Protein AF-A0A0B1TLR9-F1 (afdb_monomer)

Structure (mmCIF, N/CA/C/O backbone):
data_AF-A0A0B1TLR9-F1
#
_entry.id   AF-A0A0B1TLR9-F1
#
loop_
_atom_site.group_PDB
_atom_site.id
_atom_site.type_symbol
_atom_site.label_atom_id
_atom_site.label_alt_id
_atom_site.label_comp_id
_atom_site.label_asym_id
_atom_site.label_entity_id
_atom_site.label_seq_id
_atom_s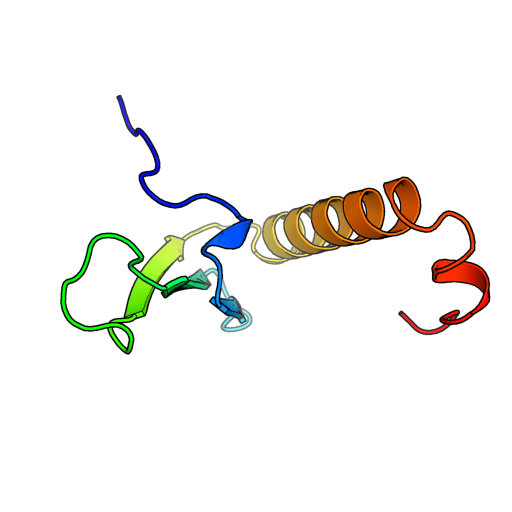ite.pdbx_PDB_ins_code
_atom_site.Cartn_x
_atom_site.Cartn_y
_atom_site.Cartn_z
_atom_site.occupancy
_atom_site.B_iso_or_equiv
_atom_site.auth_seq_id
_atom_site.auth_comp_id
_atom_site.auth_asym_id
_atom_site.auth_atom_id
_atom_site.pdbx_PDB_model_num
ATOM 1 N N . SER A 1 1 ? -21.646 11.754 -6.668 1.00 44.72 1 SER A N 1
ATOM 2 C CA . SER A 1 1 ? -20.573 10.897 -7.205 1.00 44.72 1 SER A CA 1
ATOM 3 C C . SER A 1 1 ? -19.364 11.054 -6.301 1.00 44.72 1 SER A C 1
ATOM 5 O O . SER A 1 1 ? -18.874 12.172 -6.188 1.00 44.72 1 SER A O 1
ATOM 7 N N . TYR A 1 2 ? -18.944 10.004 -5.588 1.00 51.25 2 TYR A N 1
ATOM 8 C CA . TYR A 1 2 ? -17.712 10.021 -4.786 1.00 51.25 2 TYR A CA 1
ATOM 9 C C . TYR A 1 2 ? -16.517 9.914 -5.744 1.00 51.25 2 TYR A C 1
ATOM 11 O O . TYR A 1 2 ? -15.956 8.843 -5.953 1.00 51.25 2 TYR A O 1
ATOM 19 N N . VAL A 1 3 ? -16.173 11.018 -6.412 1.00 61.03 3 VAL A N 1
ATOM 20 C CA . VAL A 1 3 ? -14.969 11.065 -7.248 1.00 61.03 3 VAL A CA 1
ATOM 21 C C . VAL A 1 3 ? -13.791 11.284 -6.318 1.00 61.03 3 VAL A C 1
ATOM 23 O O . VAL A 1 3 ? -13.572 12.391 -5.822 1.00 61.03 3 VAL A O 1
ATOM 26 N N . T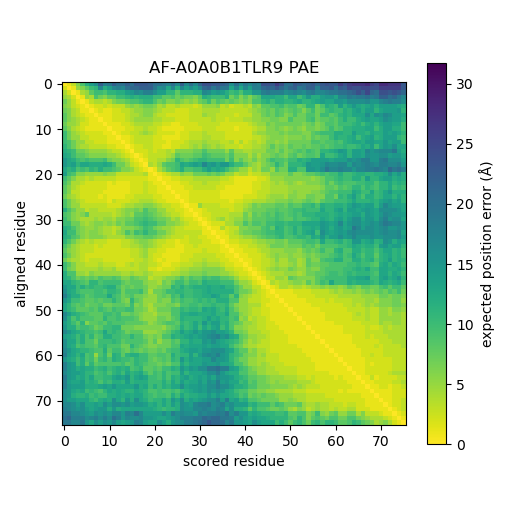RP A 1 4 ? -13.053 10.207 -6.065 1.00 69.75 4 TRP A N 1
ATOM 27 C CA . TRP A 1 4 ? -11.765 10.281 -5.396 1.00 69.75 4 TRP A CA 1
ATOM 28 C C . TRP A 1 4 ? -10.858 11.221 -6.183 1.00 69.75 4 TRP A C 1
ATOM 30 O O . TRP A 1 4 ? -10.593 11.030 -7.367 1.00 69.75 4 TRP A O 1
ATOM 40 N N . GLN A 1 5 ? -10.448 12.297 -5.520 1.00 79.94 5 GLN A N 1
ATOM 41 C CA . GLN A 1 5 ? -9.690 13.372 -6.147 1.00 79.94 5 GLN A CA 1
ATOM 42 C C . GLN A 1 5 ? -8.189 13.051 -6.231 1.00 79.94 5 GLN A C 1
ATOM 44 O O . GLN A 1 5 ? -7.471 13.646 -7.034 1.00 79.94 5 GLN A O 1
ATOM 49 N N . TYR A 1 6 ? -7.721 12.070 -5.468 1.00 81.50 6 TYR A N 1
ATOM 50 C CA . TYR A 1 6 ? -6.331 11.636 -5.467 1.00 81.50 6 TYR A CA 1
ATOM 51 C C . TYR A 1 6 ? -6.170 10.358 -6.281 1.00 81.50 6 TYR A C 1
ATOM 53 O O . TYR A 1 6 ? -7.005 9.455 -6.229 1.00 81.50 6 TYR A O 1
ATOM 61 N N . ARG A 1 7 ? -5.087 10.286 -7.053 1.00 82.31 7 ARG A N 1
ATOM 62 C CA . ARG A 1 7 ? -4.667 9.072 -7.755 1.00 82.31 7 ARG A CA 1
ATOM 63 C C . ARG A 1 7 ? -3.677 8.324 -6.878 1.00 82.31 7 ARG A C 1
ATOM 65 O O . ARG A 1 7 ? -2.986 8.917 -6.061 1.00 82.31 7 ARG A O 1
ATOM 72 N N . PHE A 1 8 ? -3.485 7.041 -7.161 1.00 78.25 8 PHE A N 1
ATOM 73 C CA . PHE A 1 8 ? -2.471 6.230 -6.479 1.00 78.25 8 PHE A CA 1
ATOM 74 C C . PHE A 1 8 ? -1.053 6.803 -6.531 1.00 78.25 8 PHE A C 1
ATOM 76 O O . PHE A 1 8 ? -0.298 6.622 -5.590 1.00 78.25 8 PHE A O 1
ATOM 83 N N . ARG A 1 9 ? -0.673 7.502 -7.607 1.00 82.88 9 ARG A N 1
ATOM 84 C CA . ARG A 1 9 ? 0.655 8.138 -7.687 1.00 82.88 9 ARG A CA 1
ATOM 85 C C . ARG A 1 9 ? 0.825 9.312 -6.723 1.00 82.88 9 ARG A C 1
ATOM 87 O O . ARG A 1 9 ? 1.947 9.718 -6.463 1.00 82.88 9 ARG A O 1
ATOM 94 N N . ASP A 1 10 ? -0.293 9.867 -6.267 1.00 87.75 10 ASP A N 1
ATOM 95 C CA . ASP A 1 10 ? -0.319 10.959 -5.310 1.00 87.75 10 ASP A CA 1
ATOM 96 C C . ASP A 1 10 ? -0.247 10.391 -3.866 1.00 87.75 10 ASP A C 1
ATO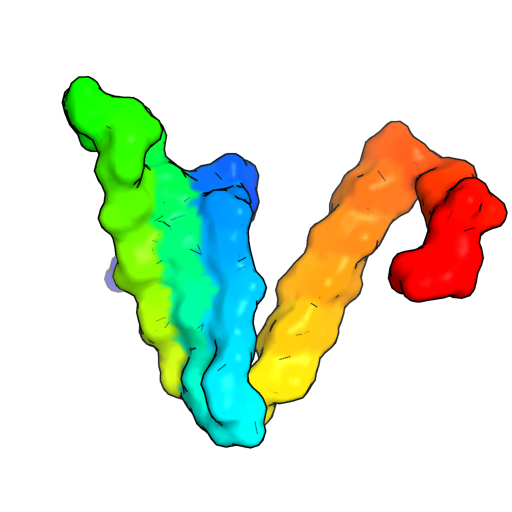M 98 O O . ASP A 1 10 ? -0.113 11.162 -2.924 1.00 87.75 10 ASP A O 1
ATOM 102 N N . LEU A 1 11 ? -0.322 9.058 -3.668 1.00 87.19 11 LEU A N 1
ATOM 103 C CA . LEU A 1 11 ? -0.205 8.399 -2.359 1.00 87.19 11 LEU A CA 1
ATOM 104 C C . LEU A 1 11 ? 1.243 8.473 -1.865 1.00 87.19 11 LEU A C 1
ATOM 106 O O . LEU A 1 11 ? 2.155 7.926 -2.482 1.00 87.19 11 LEU A O 1
ATOM 110 N N . HIS A 1 12 ? 1.438 9.147 -0.739 1.00 87.69 12 HIS A N 1
ATOM 111 C CA . HIS A 1 12 ? 2.727 9.303 -0.083 1.00 87.69 12 HIS A CA 1
ATOM 112 C C . HIS A 1 12 ? 3.014 8.157 0.892 1.00 87.69 12 HIS A C 1
ATOM 114 O O . HIS A 1 12 ? 4.122 7.626 0.906 1.00 87.69 12 HIS A O 1
ATOM 120 N N . SER A 1 13 ? 2.019 7.761 1.687 1.00 86.44 13 SER A N 1
ATOM 121 C CA . SER A 1 13 ? 2.123 6.631 2.611 1.00 86.44 13 SER A CA 1
ATOM 122 C C . SER A 1 13 ? 0.752 6.038 2.930 1.00 86.44 13 SER A C 1
ATOM 124 O O . SER A 1 13 ? -0.286 6.677 2.740 1.00 86.44 13 SER A O 1
ATOM 126 N N . SER A 1 14 ? 0.760 4.800 3.420 1.00 85.69 14 SER A N 1
ATOM 127 C CA . SER A 1 14 ? -0.408 4.111 3.968 1.00 85.69 14 SER A CA 1
ATOM 128 C C . SER A 1 14 ? -0.035 3.418 5.273 1.00 85.69 14 SER A C 1
ATOM 130 O O . SER A 1 14 ? 1.046 2.833 5.356 1.00 85.69 14 SER A O 1
ATOM 132 N N . SER A 1 15 ? -0.927 3.435 6.258 1.00 83.06 15 SER A N 1
ATOM 133 C CA . SER A 1 15 ? -0.768 2.690 7.512 1.00 83.06 15 SER A CA 1
ATOM 134 C C . SER A 1 15 ? -2.111 2.175 8.012 1.00 83.06 15 SER A C 1
ATOM 136 O O . SER A 1 15 ? -3.130 2.833 7.815 1.00 83.06 15 SER A O 1
ATOM 138 N N . ASP A 1 16 ? -2.114 1.039 8.697 1.00 80.44 16 ASP A N 1
ATOM 139 C CA . ASP A 1 16 ? -3.269 0.545 9.442 1.00 80.44 16 ASP A CA 1
ATOM 140 C C . ASP A 1 16 ? -3.059 0.707 10.955 1.00 80.44 16 ASP A C 1
ATOM 142 O O . ASP A 1 16 ? -1.926 0.796 11.433 1.00 80.44 16 ASP A O 1
ATOM 146 N N . ASP A 1 17 ? -4.152 0.776 11.713 1.00 79.38 17 ASP A N 1
ATOM 147 C CA . ASP A 1 17 ? -4.118 0.843 13.180 1.00 79.38 17 ASP A CA 1
ATOM 148 C C . ASP A 1 17 ? -4.291 -0.531 13.862 1.00 79.38 17 ASP A C 1
ATOM 150 O O . ASP A 1 17 ? -4.402 -0.611 15.090 1.00 79.38 17 ASP A O 1
ATOM 154 N N . GLY A 1 18 ? -4.334 -1.613 13.075 1.00 66.94 18 GLY A N 1
ATOM 155 C CA . GLY A 1 18 ? -4.566 -2.980 13.537 1.00 66.94 18 GLY A CA 1
ATOM 156 C C . GLY A 1 18 ? -5.998 -3.288 13.988 1.00 66.94 18 GLY A C 1
ATOM 157 O O . GLY A 1 18 ? -6.220 -4.350 14.572 1.00 66.94 18 GLY A O 1
ATOM 158 N N . LYS A 1 19 ? -6.969 -2.389 13.767 1.00 70.50 19 LYS A N 1
ATOM 159 C CA . LYS A 1 19 ? -8.374 -2.595 14.153 1.00 70.50 19 LYS A CA 1
ATOM 160 C C . LYS A 1 19 ? -9.302 -2.576 12.947 1.00 70.50 19 LYS A C 1
ATOM 162 O O . LYS A 1 19 ? -9.637 -3.631 12.423 1.00 70.50 19 LYS A O 1
ATOM 167 N N . VAL A 1 20 ? -9.742 -1.388 12.546 1.00 76.19 20 VAL A N 1
ATOM 168 C CA . VAL A 1 20 ? -10.799 -1.186 11.536 1.00 76.19 20 VAL A CA 1
ATOM 169 C C . VAL A 1 20 ? -10.508 0.015 10.638 1.00 76.19 20 VAL A C 1
ATOM 171 O O . VAL A 1 20 ? -11.395 0.525 9.959 1.00 76.19 20 VAL A O 1
ATOM 174 N N . HIS A 1 21 ? -9.271 0.513 10.657 1.00 83.69 21 HIS A N 1
ATOM 175 C CA . HIS A 1 21 ? -8.942 1.767 10.017 1.00 83.69 21 HIS A CA 1
ATOM 176 C C . HIS A 1 21 ? -7.657 1.689 9.184 1.00 83.69 21 HIS A C 1
ATOM 178 O O . HIS A 1 21 ? -6.594 1.301 9.674 1.00 83.69 21 HIS A O 1
ATOM 184 N N . VAL A 1 22 ? -7.767 2.101 7.916 1.00 85.94 22 VAL A N 1
ATOM 185 C CA . VAL A 1 22 ? -6.632 2.339 7.017 1.00 85.94 22 VAL A CA 1
ATOM 186 C C . VAL A 1 22 ? -6.513 3.832 6.760 1.00 85.94 22 VAL A C 1
ATOM 188 O O . VAL A 1 22 ? -7.413 4.455 6.196 1.00 85.94 22 VAL A O 1
ATOM 191 N N . GLN A 1 23 ? -5.357 4.381 7.106 1.00 88.75 23 GLN A N 1
ATOM 192 C CA . GLN A 1 23 ? -4.997 5.754 6.815 1.00 88.75 23 GLN A CA 1
ATOM 193 C C . GLN A 1 23 ? -4.198 5.831 5.518 1.00 88.75 23 GLN A C 1
ATOM 195 O O . GLN A 1 23 ? -3.182 5.152 5.355 1.00 88.75 23 GLN A O 1
ATOM 200 N N . LEU A 1 24 ? -4.629 6.706 4.615 1.00 88.25 24 LEU A N 1
ATOM 201 C CA . LEU A 1 24 ? -3.925 7.039 3.385 1.00 88.25 24 LEU A CA 1
ATOM 202 C C . LEU A 1 24 ? -3.511 8.508 3.418 1.00 88.25 24 LEU A C 1
ATOM 204 O O . LEU A 1 24 ? -4.346 9.393 3.600 1.00 88.25 24 LEU A O 1
ATOM 208 N N . VAL A 1 25 ? -2.227 8.776 3.203 1.00 91.38 25 VAL A N 1
ATOM 209 C CA . VAL A 1 25 ? -1.685 10.134 3.136 1.00 91.38 25 VAL A CA 1
ATOM 210 C C . VAL A 1 25 ? -1.336 10.438 1.692 1.00 91.38 25 VAL A C 1
ATOM 212 O O . VAL A 1 25 ? -0.536 9.732 1.080 1.00 91.38 25 VAL A O 1
ATOM 215 N N . PHE A 1 26 ? -1.913 11.498 1.141 1.00 90.94 26 PHE A N 1
ATOM 216 C CA . PHE A 1 26 ? -1.689 11.931 -0.231 1.00 90.94 26 PHE A CA 1
ATOM 217 C C . PHE A 1 26 ? -0.930 13.251 -0.269 1.00 90.94 26 PHE A C 1
ATOM 219 O O . PHE A 1 26 ? -1.196 14.156 0.519 1.00 90.94 26 PHE A O 1
ATOM 226 N N . ARG A 1 27 ? -0.019 13.388 -1.231 1.00 89.88 27 ARG A N 1
ATOM 227 C CA . ARG A 1 27 ? 0.545 14.684 -1.598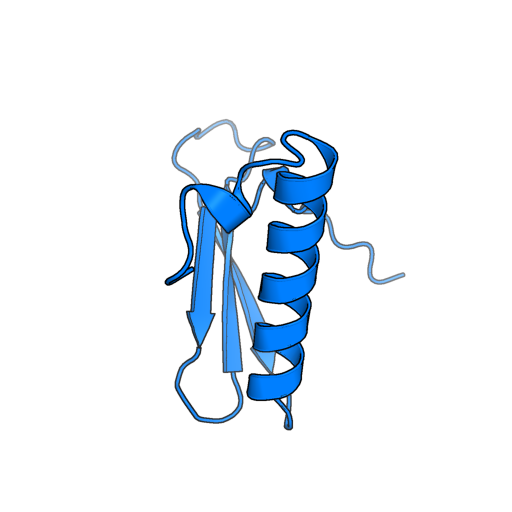 1.00 89.88 27 ARG A CA 1
ATOM 228 C C . ARG A 1 27 ? -0.471 15.442 -2.445 1.00 89.88 27 ARG A C 1
ATOM 230 O O . ARG A 1 27 ? -0.928 14.947 -3.478 1.00 89.88 27 ARG A O 1
ATOM 237 N N . ASP A 1 28 ? -0.820 16.650 -2.016 1.00 88.06 28 ASP A N 1
ATOM 238 C CA . ASP A 1 28 ? -1.754 17.495 -2.755 1.00 88.06 28 ASP A CA 1
ATOM 239 C C . ASP A 1 28 ? -1.030 18.265 -3.866 1.00 88.06 28 ASP A C 1
ATOM 241 O O . ASP A 1 28 ? -0.641 19.415 -3.702 1.00 88.06 28 ASP A O 1
ATOM 245 N N . GLU A 1 29 ? -0.883 17.634 -5.032 1.00 83.31 29 GLU A N 1
ATOM 246 C CA . GLU A 1 29 ? -0.250 18.223 -6.228 1.00 83.31 29 GLU A CA 1
ATOM 247 C C . GLU A 1 29 ? -0.966 19.479 -6.770 1.00 83.31 29 GLU A C 1
ATOM 249 O O . GLU A 1 29 ? -0.479 20.132 -7.689 1.00 83.31 29 GLU A O 1
ATOM 254 N N . ARG A 1 30 ? -2.153 19.809 -6.253 1.00 84.94 30 ARG A N 1
ATOM 255 C CA . ARG A 1 30 ? -2.922 20.999 -6.652 1.00 84.94 30 ARG A CA 1
ATOM 256 C C . ARG A 1 30 ? -2.665 22.178 -5.722 1.00 84.94 30 ARG A C 1
ATOM 258 O O . ARG A 1 30 ? -3.068 23.299 -6.028 1.00 84.94 30 ARG A O 1
ATOM 265 N N . SER A 1 31 ? -2.055 21.910 -4.572 1.00 83.62 31 SER A N 1
ATOM 266 C CA . SER A 1 31 ? -1.661 22.910 -3.598 1.00 83.62 31 SER A CA 1
ATOM 267 C C . SER A 1 31 ? -0.504 23.749 -4.136 1.00 83.62 31 SER A C 1
ATOM 269 O O . SER A 1 31 ? 0.401 23.239 -4.789 1.00 83.62 31 SER A O 1
ATOM 271 N N . LEU A 1 32 ? -0.506 25.042 -3.810 1.00 86.81 32 LEU A N 1
ATOM 272 C CA . LEU A 1 32 ? 0.659 25.912 -4.017 1.00 86.81 32 LEU A CA 1
ATOM 273 C C . LEU A 1 32 ? 1.782 25.616 -3.012 1.00 86.81 32 LEU A C 1
ATOM 275 O O . LEU A 1 32 ? 2.922 26.016 -3.230 1.00 86.81 32 LEU A O 1
ATOM 279 N N . ASP A 1 33 ? 1.454 24.923 -1.920 1.00 88.44 33 ASP A N 1
ATOM 280 C CA . ASP A 1 33 ? 2.416 24.382 -0.970 1.00 88.44 33 ASP A CA 1
ATOM 281 C C . ASP A 1 33 ? 2.770 22.931 -1.358 1.00 88.44 33 ASP A C 1
ATOM 283 O O . ASP A 1 33 ? 1.926 22.043 -1.182 1.00 88.44 33 ASP A O 1
ATOM 287 N N . PRO A 1 34 ? 3.995 22.669 -1.858 1.00 80.81 34 PRO A N 1
ATOM 288 C CA . PRO A 1 34 ? 4.432 21.342 -2.294 1.00 80.81 34 PRO A CA 1
ATOM 289 C C . PRO A 1 34 ? 4.638 20.350 -1.140 1.00 80.81 34 PRO A C 1
ATOM 291 O O . PRO A 1 34 ? 4.790 19.151 -1.385 1.00 80.81 34 PRO A O 1
ATOM 294 N N . ALA A 1 35 ? 4.663 20.822 0.109 1.00 87.19 35 ALA A N 1
ATOM 295 C CA . ALA A 1 35 ? 4.737 19.977 1.295 1.00 87.19 35 ALA A CA 1
ATOM 296 C C . ALA A 1 35 ? 3.351 19.617 1.849 1.00 87.19 35 ALA A C 1
ATOM 298 O O . ALA A 1 35 ? 3.264 18.841 2.801 1.00 87.19 35 ALA A O 1
ATOM 299 N N . LYS A 1 36 ? 2.267 20.149 1.267 1.00 89.75 36 LYS A N 1
ATOM 300 C CA . LYS A 1 36 ? 0.916 19.888 1.757 1.00 89.75 36 LYS A CA 1
ATOM 301 C C . LYS A 1 36 ? 0.554 18.411 1.589 1.00 89.75 36 LYS A C 1
ATOM 303 O O . LYS A 1 36 ? 0.532 17.868 0.479 1.00 89.75 36 LYS A O 1
ATOM 308 N N . LEU A 1 37 ? 0.216 17.793 2.716 1.00 92.44 37 LEU A N 1
ATOM 309 C CA . LEU A 1 37 ? -0.290 16.431 2.797 1.00 92.44 37 LEU A CA 1
ATOM 310 C C . LEU A 1 37 ? -1.766 16.447 3.197 1.00 92.44 37 LEU A C 1
ATOM 312 O O . LEU A 1 37 ? -2.194 17.262 4.013 1.00 92.44 37 LEU A O 1
ATOM 316 N N . GLU A 1 38 ? -2.533 15.538 2.613 1.00 91.50 38 GLU A N 1
ATOM 317 C CA . GLU A 1 38 ? -3.954 15.339 2.881 1.00 91.50 38 GLU A CA 1
ATOM 318 C C . GLU A 1 38 ? -4.187 13.903 3.332 1.00 91.50 38 GLU A C 1
ATOM 320 O O . GLU A 1 38 ? -3.784 12.953 2.658 1.00 91.50 38 GLU A O 1
ATOM 325 N N . THR A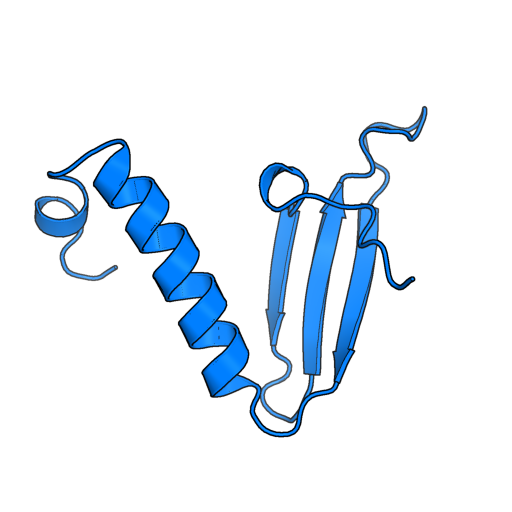 1 39 ? -4.861 13.752 4.465 1.00 90.69 39 THR A N 1
ATOM 326 C CA . THR A 1 39 ? -5.149 12.447 5.054 1.00 90.69 39 THR A CA 1
ATOM 327 C C . THR A 1 39 ? -6.564 12.009 4.697 1.00 90.69 39 THR A C 1
ATOM 329 O O . THR A 1 39 ? -7.520 12.789 4.773 1.00 90.69 39 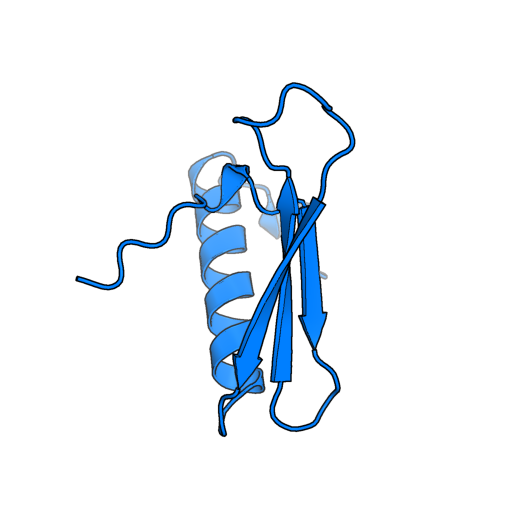THR A O 1
ATOM 332 N N . LYS A 1 40 ? -6.701 10.750 4.283 1.00 88.50 40 LYS A N 1
ATOM 333 C CA . LYS A 1 40 ? -7.980 10.076 4.078 1.00 88.50 40 LYS A CA 1
ATOM 334 C C . LYS A 1 40 ? -8.014 8.797 4.888 1.00 88.50 40 LYS A C 1
ATOM 336 O O . LYS A 1 40 ? -7.244 7.872 4.643 1.00 88.50 40 LYS A O 1
ATOM 341 N N . ASP A 1 41 ? -8.955 8.787 5.808 1.00 86.69 41 ASP A N 1
ATOM 342 C CA . ASP A 1 41 ? -9.227 7.701 6.724 1.00 86.69 41 ASP A CA 1
ATOM 343 C C . ASP A 1 41 ? -10.346 6.834 6.132 1.00 86.69 41 ASP A C 1
ATOM 345 O O . ASP A 1 41 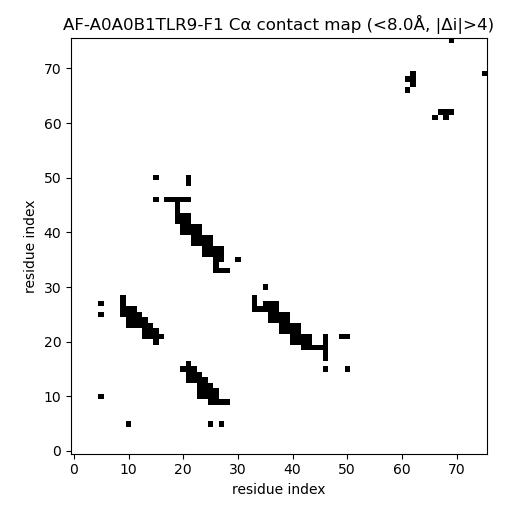? -11.400 7.342 5.730 1.00 86.69 41 ASP A O 1
ATOM 349 N N . ILE A 1 42 ? -10.088 5.533 5.998 1.00 84.06 42 ILE A N 1
ATOM 350 C CA . ILE A 1 42 ? -11.066 4.546 5.541 1.00 84.06 42 ILE A CA 1
ATOM 351 C C . ILE A 1 42 ? -11.385 3.638 6.719 1.00 84.06 42 ILE A C 1
ATOM 353 O O . ILE A 1 42 ? -10.550 2.833 7.132 1.00 84.06 42 ILE A O 1
ATOM 357 N N . GLU A 1 43 ? -12.605 3.756 7.231 1.00 84.38 43 GLU A N 1
ATOM 358 C CA . GLU A 1 43 ? -13.160 2.778 8.160 1.00 84.38 43 GLU A CA 1
ATOM 359 C C . GLU A 1 43 ? -13.649 1.564 7.367 1.00 84.38 43 GLU A C 1
ATOM 361 O O . GLU A 1 43 ? -14.454 1.691 6.439 1.00 84.38 43 GLU A O 1
ATOM 366 N N . CYS A 1 44 ? -13.144 0.382 7.705 1.00 76.75 44 CYS A N 1
ATOM 367 C CA . CYS A 1 44 ? -13.663 -0.866 7.176 1.00 76.75 44 CYS A CA 1
ATOM 368 C C . CYS A 1 44 ? -13.520 -2.005 8.186 1.00 76.75 44 CYS A C 1
ATOM 370 O O . CYS A 1 44 ? -12.540 -2.104 8.921 1.00 76.75 44 CYS A O 1
ATOM 372 N N . ASP A 1 45 ? -14.491 -2.912 8.169 1.00 78.00 45 ASP A N 1
ATOM 373 C CA . ASP A 1 45 ? -14.491 -4.081 9.053 1.00 78.00 45 ASP A CA 1
ATOM 374 C C . ASP A 1 45 ? -13.431 -5.123 8.638 1.00 78.00 45 ASP A C 1
ATOM 376 O O . ASP A 1 45 ? -13.027 -5.965 9.438 1.00 78.00 45 ASP A O 1
ATOM 380 N N . GLU A 1 46 ? -12.939 -5.049 7.394 1.00 79.56 46 GLU A N 1
ATOM 381 C CA . GLU A 1 46 ? -11.956 -5.971 6.810 1.00 79.56 46 GLU A CA 1
ATOM 382 C C . GLU A 1 46 ? -10.657 -5.257 6.388 1.00 79.56 46 GLU A C 1
ATOM 384 O O . GLU A 1 46 ? -10.243 -5.288 5.225 1.00 79.56 46 GLU A O 1
ATOM 389 N N . VAL A 1 47 ? -9.979 -4.614 7.343 1.00 76.94 47 VAL A N 1
ATOM 390 C CA . VAL A 1 47 ? -8.717 -3.872 7.113 1.00 76.94 47 VAL A CA 1
ATOM 391 C C . VAL A 1 47 ? -7.668 -4.707 6.396 1.00 76.94 47 VAL A C 1
ATOM 393 O O . VAL A 1 47 ? -7.062 -4.245 5.432 1.00 76.94 47 VAL A O 1
ATOM 396 N N . LEU A 1 48 ? -7.489 -5.961 6.817 1.00 78.44 48 LEU A N 1
ATOM 397 C CA . LEU A 1 48 ? -6.521 -6.864 6.199 1.00 78.44 48 LEU A CA 1
ATOM 398 C C . LEU A 1 48 ? -6.822 -7.082 4.715 1.00 78.44 48 LEU A C 1
ATOM 400 O O . LEU A 1 48 ? -5.904 -7.052 3.900 1.00 78.44 48 LEU A O 1
ATOM 404 N N . ALA A 1 49 ? -8.095 -7.239 4.343 1.00 80.81 49 ALA A N 1
ATOM 405 C CA . ALA A 1 49 ? -8.476 -7.400 2.947 1.00 80.81 49 ALA A CA 1
ATOM 406 C C . ALA A 1 49 ? -8.122 -6.145 2.140 1.00 80.81 49 ALA A C 1
ATOM 408 O O . ALA A 1 49 ? -7.533 -6.258 1.065 1.00 80.81 4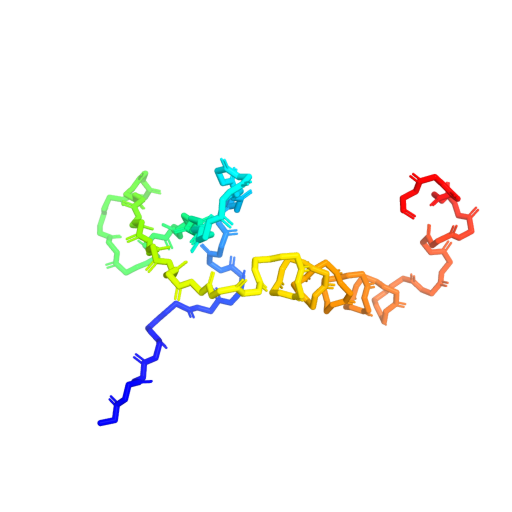9 ALA A O 1
ATOM 409 N N . VAL A 1 50 ? -8.410 -4.947 2.657 1.00 78.44 50 VAL A N 1
ATOM 410 C CA . VAL A 1 50 ? -8.053 -3.686 1.985 1.00 78.44 50 VAL A CA 1
ATOM 411 C C . VAL A 1 50 ? -6.537 -3.553 1.834 1.00 78.44 50 VAL A C 1
ATOM 413 O O . VAL A 1 50 ? -6.056 -3.294 0.730 1.00 78.44 50 VAL A O 1
ATOM 416 N N . THR A 1 51 ? -5.775 -3.804 2.897 1.00 7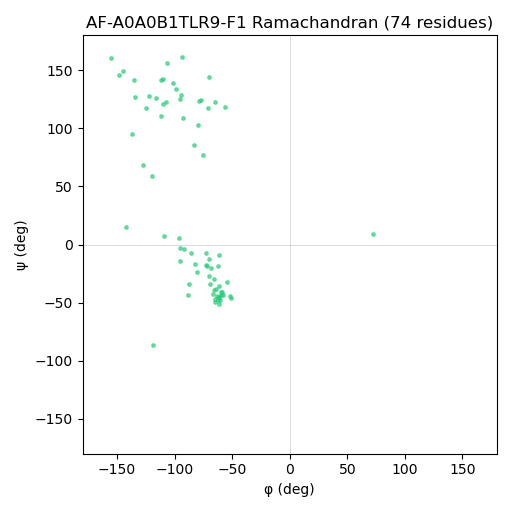5.94 51 THR A N 1
ATOM 417 C CA . THR A 1 51 ? -4.309 -3.735 2.880 1.00 75.94 51 THR A CA 1
ATOM 418 C C . THR A 1 51 ? -3.703 -4.739 1.900 1.00 75.94 51 THR A C 1
ATOM 420 O O . THR A 1 51 ? -2.856 -4.362 1.087 1.00 75.94 51 THR A O 1
ATOM 423 N N . TYR A 1 52 ? -4.168 -5.994 1.891 1.00 81.75 52 TYR A N 1
ATOM 424 C CA . TYR A 1 52 ? -3.698 -7.000 0.934 1.00 81.75 52 TYR A CA 1
ATOM 425 C C . TYR A 1 52 ? -4.044 -6.638 -0.510 1.00 81.75 52 TYR A C 1
ATOM 427 O O . TYR A 1 52 ? -3.217 -6.842 -1.398 1.00 81.75 52 TYR A O 1
ATOM 435 N N . ASN A 1 53 ? -5.221 -6.060 -0.762 1.00 82.94 53 ASN A N 1
ATOM 436 C CA . ASN A 1 53 ? -5.594 -5.599 -2.099 1.00 82.94 53 ASN A CA 1
ATOM 437 C C . ASN A 1 53 ? -4.714 -4.428 -2.564 1.00 82.94 53 ASN A C 1
ATOM 439 O O . ASN A 1 53 ? -4.251 -4.433 -3.705 1.00 82.94 53 ASN A O 1
ATOM 443 N N . LEU A 1 54 ? -4.430 -3.457 -1.688 1.00 82.12 54 LEU A N 1
ATOM 444 C CA . LEU A 1 54 ? -3.514 -2.350 -1.986 1.00 82.12 54 LEU A CA 1
ATOM 445 C C . LEU A 1 54 ? -2.105 -2.866 -2.295 1.00 82.12 54 LEU A C 1
ATOM 447 O O . LEU A 1 54 ? -1.518 -2.489 -3.311 1.00 82.12 54 LEU A O 1
ATOM 451 N N . HIS A 1 55 ? -1.588 -3.766 -1.459 1.00 83.12 55 HIS A N 1
ATOM 452 C CA . HIS A 1 55 ? -0.282 -4.383 -1.653 1.00 83.12 55 HIS A CA 1
ATOM 453 C C . HIS A 1 55 ? -0.222 -5.185 -2.964 1.00 83.12 55 HIS A C 1
ATOM 455 O O . HIS A 1 55 ? 0.650 -4.937 -3.794 1.00 83.12 55 HIS A O 1
ATOM 461 N N . SER A 1 56 ? -1.188 -6.077 -3.208 1.00 86.06 56 SER A N 1
ATOM 462 C CA . SER A 1 56 ? -1.270 -6.887 -4.432 1.00 86.06 56 SER A CA 1
ATOM 463 C C . SER A 1 56 ? -1.343 -6.022 -5.693 1.00 86.06 56 SER A C 1
ATOM 465 O O . SER A 1 56 ? -0.630 -6.277 -6.667 1.00 86.06 56 SER A O 1
ATOM 467 N N . PHE A 1 57 ? -2.144 -4.954 -5.671 1.00 86.75 57 PHE A N 1
ATOM 468 C CA . PHE A 1 57 ? -2.235 -4.006 -6.778 1.00 86.75 57 PHE A CA 1
ATOM 469 C C . PHE A 1 57 ? -0.895 -3.310 -7.055 1.00 86.75 57 PHE A C 1
ATOM 471 O O . PHE A 1 57 ? -0.474 -3.215 -8.211 1.00 86.75 57 PHE A O 1
ATOM 478 N N . LEU A 1 58 ? -0.201 -2.846 -6.011 1.00 85.06 58 LEU A N 1
ATOM 479 C CA . LEU A 1 58 ? 1.105 -2.198 -6.147 1.00 85.06 58 LEU A CA 1
ATOM 480 C C . LEU A 1 58 ? 2.168 -3.169 -6.676 1.00 85.06 58 LEU A C 1
ATOM 482 O O . LEU A 1 58 ? 2.854 -2.834 -7.642 1.00 85.06 58 LEU A O 1
ATOM 486 N N . VAL A 1 59 ? 2.255 -4.380 -6.121 1.00 86.62 59 VAL A N 1
ATOM 487 C CA . VAL A 1 59 ? 3.185 -5.423 -6.584 1.00 86.62 59 VAL A CA 1
ATOM 488 C C . VAL A 1 59 ? 2.911 -5.789 -8.040 1.00 86.62 59 VAL A C 1
ATOM 490 O O . VAL A 1 59 ? 3.839 -5.839 -8.842 1.00 86.62 59 VAL A O 1
ATOM 493 N N . THR A 1 60 ? 1.644 -5.946 -8.428 1.00 89.50 60 THR A N 1
ATOM 494 C CA . THR A 1 60 ? 1.262 -6.241 -9.819 1.00 89.50 60 THR A CA 1
ATOM 495 C C . THR A 1 60 ? 1.746 -5.151 -10.774 1.00 89.50 60 THR A C 1
ATOM 497 O O . THR A 1 60 ? 2.258 -5.453 -11.851 1.00 89.50 60 THR A O 1
ATOM 500 N N . LYS A 1 61 ? 1.640 -3.874 -10.384 1.00 87.38 61 LYS A N 1
ATOM 501 C CA . LYS A 1 61 ? 2.163 -2.762 -11.189 1.00 87.38 61 LYS A CA 1
ATOM 502 C C . LYS A 1 61 ? 3.684 -2.783 -11.309 1.00 87.38 61 LYS A C 1
ATOM 504 O O . LYS A 1 61 ? 4.191 -2.459 -12.379 1.00 87.38 61 LYS A O 1
ATOM 509 N N . ILE A 1 62 ? 4.391 -3.131 -10.235 1.00 89.81 62 ILE A N 1
ATOM 510 C CA . ILE A 1 62 ? 5.852 -3.243 -10.254 1.00 89.81 62 ILE A CA 1
ATOM 511 C C . ILE A 1 62 ? 6.264 -4.378 -11.190 1.00 89.81 62 ILE A C 1
ATOM 513 O O . ILE A 1 62 ? 7.049 -4.143 -12.098 1.00 89.81 62 ILE A O 1
ATOM 517 N N . VAL A 1 63 ? 5.660 -5.560 -11.055 1.00 91.44 63 VAL A N 1
ATOM 518 C CA . VAL A 1 63 ? 5.941 -6.724 -11.912 1.00 91.44 63 VAL A CA 1
ATOM 519 C C . VAL A 1 63 ? 5.605 -6.452 -13.381 1.00 91.44 63 VAL A C 1
ATOM 521 O O . VAL A 1 63 ? 6.312 -6.902 -14.276 1.00 91.44 63 VAL A O 1
ATOM 524 N N . ALA A 1 64 ? 4.547 -5.687 -13.660 1.00 87.44 64 ALA A N 1
ATOM 525 C CA . ALA A 1 64 ? 4.212 -5.294 -15.027 1.00 87.44 64 ALA A CA 1
ATOM 526 C C . ALA A 1 64 ? 5.263 -4.360 -15.662 1.00 87.44 64 ALA A C 1
ATOM 528 O O . ALA A 1 64 ? 5.424 -4.373 -16.881 1.00 87.44 64 ALA A O 1
ATOM 529 N N . ALA A 1 65 ? 5.955 -3.544 -14.858 1.00 93.12 65 ALA A N 1
ATOM 530 C CA . ALA A 1 65 ? 7.026 -2.657 -15.316 1.00 93.12 65 ALA A CA 1
ATOM 531 C C . ALA A 1 65 ? 8.406 -3.345 -15.331 1.00 93.12 65 ALA A C 1
ATOM 533 O O . ALA A 1 65 ? 9.218 -3.056 -16.207 1.00 93.12 65 ALA A O 1
ATOM 534 N N . ASP A 1 66 ? 8.647 -4.253 -14.384 1.00 95.38 66 ASP A N 1
ATOM 535 C CA . ASP A 1 66 ? 9.849 -5.076 -14.239 1.00 95.38 66 ASP A CA 1
ATOM 536 C C . ASP A 1 66 ? 9.456 -6.527 -13.882 1.00 95.38 66 ASP A C 1
ATOM 538 O O . ASP A 1 66 ? 9.265 -6.860 -12.706 1.00 95.38 66 ASP A O 1
ATOM 542 N N . PRO A 1 67 ? 9.343 -7.417 -14.884 1.00 93.50 67 PRO A N 1
ATOM 543 C CA . PRO A 1 67 ? 8.918 -8.802 -14.680 1.00 93.50 67 PRO A CA 1
ATOM 544 C C . PRO A 1 67 ? 9.842 -9.644 -13.792 1.00 93.50 67 PRO A C 1
ATOM 546 O O . PRO A 1 67 ? 9.415 -10.686 -13.288 1.00 93.50 67 PRO A O 1
ATOM 549 N N . ASP A 1 68 ? 11.097 -9.229 -13.595 1.00 95.12 68 ASP A N 1
ATOM 550 C CA . ASP A 1 68 ? 12.070 -9.964 -12.783 1.00 95.12 68 ASP A CA 1
ATOM 551 C C . ASP A 1 68 ? 12.142 -9.463 -11.333 1.00 95.12 68 ASP A C 1
ATOM 553 O O . ASP A 1 68 ? 12.821 -10.080 -10.506 1.00 95.12 68 ASP A O 1
ATOM 557 N N . PHE A 1 69 ? 11.394 -8.409 -10.987 1.00 91.88 69 PHE A N 1
ATOM 558 C CA . PHE A 1 69 ? 11.435 -7.761 -9.675 1.00 91.88 69 PHE A CA 1
ATOM 559 C C . PHE A 1 69 ? 11.277 -8.738 -8.498 1.00 91.88 69 PHE A C 1
ATOM 561 O O . PHE A 1 69 ? 12.065 -8.704 -7.553 1.00 91.88 69 PHE A O 1
ATOM 568 N N . LEU A 1 70 ? 10.305 -9.655 -8.558 1.00 90.06 70 LEU A N 1
ATOM 569 C CA . LEU A 1 70 ? 10.064 -10.631 -7.482 1.00 90.06 70 LEU A CA 1
ATOM 570 C C . LEU A 1 70 ? 11.163 -11.696 -7.376 1.00 90.06 70 LEU A C 1
ATOM 572 O O . LEU A 1 70 ? 11.416 -12.212 -6.293 1.00 90.06 70 LEU A O 1
ATOM 576 N N . LYS A 1 71 ? 11.858 -12.012 -8.476 1.00 91.31 71 LYS A N 1
ATOM 577 C CA . LYS A 1 71 ? 13.006 -12.936 -8.432 1.00 91.31 71 LYS A CA 1
ATOM 578 C C . LYS A 1 71 ? 14.188 -12.303 -7.703 1.00 91.31 71 LYS A C 1
ATOM 580 O O . LYS A 1 71 ? 14.945 -13.002 -7.038 1.00 91.31 71 LYS A O 1
ATOM 585 N N . GLN A 1 72 ? 14.341 -10.987 -7.844 1.00 91.81 72 GLN A N 1
ATOM 586 C CA . GLN A 1 72 ? 15.388 -10.207 -7.186 1.00 91.81 72 GLN A CA 1
ATOM 587 C C . GLN A 1 72 ? 15.036 -9.884 -5.725 1.00 91.81 72 GLN A C 1
ATOM 589 O O . GLN A 1 72 ? 15.936 -9.682 -4.914 1.00 91.81 72 GLN A O 1
ATOM 594 N N . ASN A 1 73 ? 13.744 -9.886 -5.379 1.00 87.88 73 ASN A N 1
ATOM 595 C CA . ASN A 1 73 ? 13.232 -9.549 -4.052 1.00 87.88 73 ASN A CA 1
ATOM 596 C C . ASN A 1 73 ? 12.294 -10.648 -3.504 1.00 87.88 73 ASN A C 1
ATOM 598 O O . ASN A 1 73 ? 11.098 -10.418 -3.362 1.00 87.88 73 ASN A O 1
ATOM 602 N N . PRO A 1 74 ? 12.804 -11.848 -3.171 1.00 78.25 74 PRO A N 1
ATOM 603 C CA . PRO A 1 74 ? 11.970 -13.000 -2.804 1.00 78.25 74 PRO A CA 1
ATOM 604 C C . PRO A 1 74 ? 11.310 -12.908 -1.416 1.00 78.25 74 PRO A C 1
ATOM 606 O O . PRO A 1 74 ? 10.542 -13.793 -1.051 1.00 78.25 74 PRO A O 1
ATOM 609 N N . LEU A 1 75 ? 11.654 -11.889 -0.622 1.00 77.81 75 LEU A N 1
ATOM 610 C CA . LEU A 1 75 ? 11.110 -11.642 0.723 1.00 77.81 75 LEU A CA 1
ATOM 611 C C . LEU A 1 75 ? 10.176 -10.422 0.770 1.00 77.81 75 LEU A C 1
ATOM 613 O O . LEU A 1 75 ? 9.808 -9.982 1.859 1.00 77.81 75 LEU A O 1
ATOM 617 N N . LEU A 1 76 ? 9.862 -9.865 -0.402 1.00 63.03 76 LEU A N 1
ATOM 618 C CA . LEU A 1 76 ? 8.844 -8.839 -0.598 1.00 63.03 76 LEU A CA 1
ATOM 619 C C . LEU A 1 76 ? 7.479 -9.485 -0.847 1.00 63.03 76 LEU A C 1
ATOM 621 O O . LEU A 1 76 ? 7.439 -10.531 -1.535 1.00 63.03 76 LEU A O 1
#

Sequence (76 aa):
SYVWQYRFRDLHSSSDDGKVHVQLVFRDERSLDPAKLETKDIECDEVLAVTYNLHSFLVTKIVAADPDFLKQNPLL

Foldseek 3Di:
DPPDPDDPVQFPDWDDPPAFKIKTKGQDPVDPDRPDIDIDIDGGRCVVVVVVVVVVVVVVVVCVVPVCVCVVVVPD

Secondary structure (DSSP, 8-state):
-------GGGEEEEEE-SSSEEEEEEE-TTSSSTT-EEEEEEE-TTHHHHHHHHHHHHHHHHHHH-TTHHHH-TT-

Radius of gyration: 14.65 Å; Cα contacts (8 Å, |Δi|>4): 83; chains: 1; bounding box: 36×39×30 Å

Organism: Oesophagostomum dentatum (NCBI:txid61180)

pLDDT: mean 83.25, std 8.95, range [44.72, 95.38]

Nearest PDB structures (foldseek):
  3d8d-assembly1_A  TM=7.145E-01  e=5.590E-01  Homo sapiens
  3fb9-assembly1_B  TM=4.102E-01  e=7.396E+00  Streptococcus pneumoniae TIGR4

Mean predicted aligned error: 7.71 Å

Solvent-accessible surface area (backbone atoms only — not comparable to full-atom values): 4710 Å² total; per-residue (Å²): 131,94,72,75,87,72,54,77,90,34,52,73,48,74,51,68,77,88,68,38,39,39,41,39,34,26,48,41,86,84,48,93,48,87,82,42,71,45,81,47,78,42,79,39,92,54,39,67,60,54,53,50,50,54,49,52,53,52,50,52,54,47,37,75,77,36,77,59,52,59,79,79,38,78,89,110